Protein AF-A0A2N1QKP7-F1 (afdb_monomer)

Nearest PDB structures (foldseek):
  3ze3-assembly1_F  TM=6.099E-01  e=9.814E+00  Escherichia coli K-12

Structure (mmCIF, N/CA/C/O backbone):
data_AF-A0A2N1QKP7-F1
#
_entry.id   AF-A0A2N1QKP7-F1
#
loop_
_atom_site.group_PDB
_atom_site.id
_atom_site.type_symbol
_atom_site.label_atom_id
_atom_site.label_alt_id
_atom_site.label_comp_id
_atom_site.label_asym_id
_atom_site.label_entity_id
_atom_site.label_seq_id
_atom_site.pdbx_PDB_ins_code
_atom_site.Cartn_x
_atom_site.Cartn_y
_atom_site.Cartn_z
_atom_site.occupancy
_atom_site.B_iso_or_equiv
_atom_site.auth_seq_id
_atom_site.auth_comp_id
_atom_site.auth_asym_id
_atom_site.auth_atom_id
_atom_site.pdbx_PDB_model_num
ATOM 1 N N . MET A 1 1 ? 14.210 6.084 -31.888 1.00 51.56 1 MET A N 1
ATOM 2 C CA . MET A 1 1 ? 13.462 5.767 -30.653 1.00 51.56 1 MET A CA 1
ATOM 3 C C . MET A 1 1 ? 13.916 4.397 -30.140 1.00 51.56 1 MET A C 1
ATOM 5 O O . MET A 1 1 ? 13.361 3.416 -30.594 1.00 51.56 1 MET A O 1
ATOM 9 N N . SER A 1 2 ? 14.962 4.280 -29.303 1.00 54.81 2 SER A N 1
ATOM 10 C CA . SER A 1 2 ? 15.483 2.942 -28.909 1.00 54.81 2 SER A CA 1
ATOM 11 C C . SER A 1 2 ? 15.898 2.773 -27.442 1.00 54.81 2 SER A C 1
ATOM 13 O O . SER A 1 2 ? 15.851 1.664 -26.931 1.00 54.81 2 SER A O 1
ATOM 15 N N . PHE A 1 3 ? 16.244 3.838 -26.711 1.00 67.38 3 PHE A N 1
ATOM 16 C CA . PHE A 1 3 ? 16.706 3.694 -25.321 1.00 67.38 3 PHE A CA 1
ATOM 17 C C . PHE A 1 3 ? 15.594 3.253 -24.348 1.00 67.38 3 PHE A C 1
ATOM 19 O O . PHE A 1 3 ? 15.795 2.381 -23.507 1.00 67.38 3 PHE A O 1
ATOM 26 N N . VAL A 1 4 ? 14.392 3.816 -24.498 1.00 69.12 4 VAL A N 1
ATOM 27 C CA . VAL A 1 4 ? 13.243 3.549 -23.613 1.00 69.12 4 VAL A CA 1
ATOM 28 C C . VAL A 1 4 ? 12.749 2.102 -23.727 1.00 69.12 4 VAL A C 1
ATOM 30 O O . VAL A 1 4 ? 12.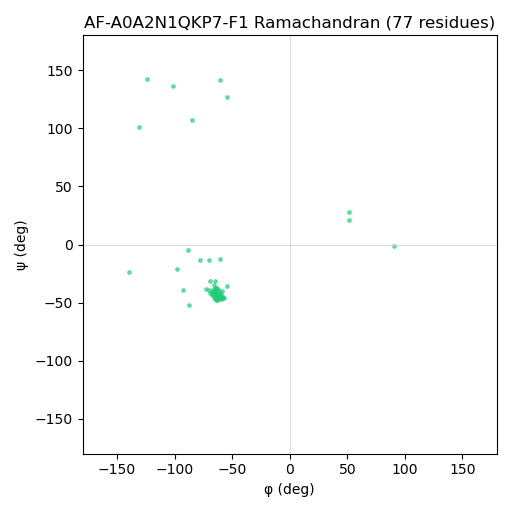346 1.504 -22.730 1.00 69.12 4 VAL A O 1
ATOM 33 N N . GLU A 1 5 ? 12.804 1.510 -24.921 1.00 65.56 5 GLU A N 1
ATOM 34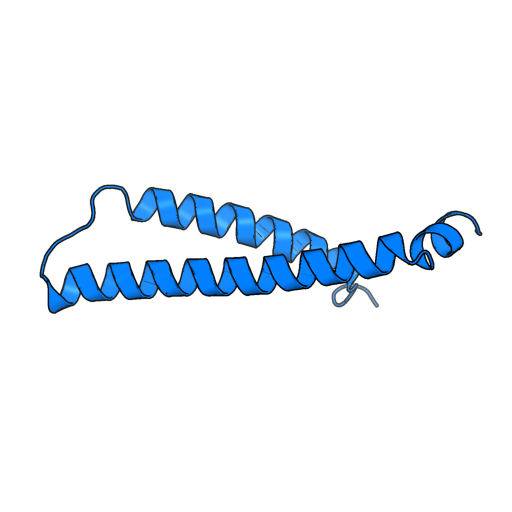 C CA . GLU A 1 5 ? 12.384 0.122 -25.140 1.00 65.56 5 GLU A CA 1
ATOM 35 C C . G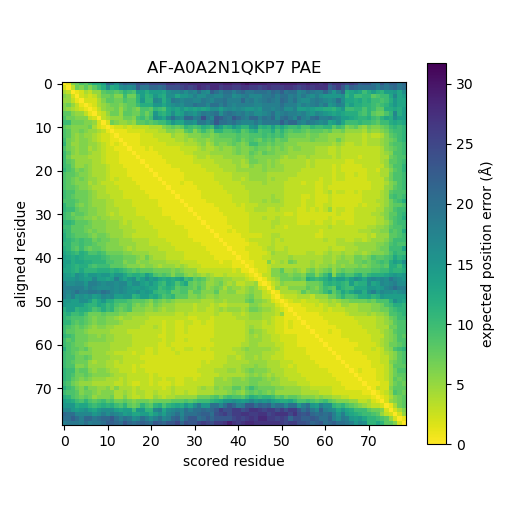LU A 1 5 ? 13.384 -0.874 -24.550 1.00 65.56 5 GLU A C 1
ATOM 37 O O . GLU A 1 5 ? 12.978 -1.839 -23.900 1.00 65.56 5 GLU A O 1
ATOM 42 N N . THR A 1 6 ? 14.684 -0.588 -24.660 1.00 67.50 6 THR A N 1
ATOM 43 C CA . THR A 1 6 ? 15.733 -1.386 -24.016 1.00 67.50 6 THR A CA 1
ATOM 44 C C . THR A 1 6 ? 15.558 -1.400 -22.497 1.00 67.50 6 THR A C 1
ATOM 46 O O . THR A 1 6 ? 15.562 -2.473 -21.891 1.00 67.50 6 THR A O 1
ATOM 49 N N . VAL A 1 7 ? 15.294 -0.238 -21.882 1.00 72.12 7 VAL A N 1
ATOM 50 C CA . VAL A 1 7 ? 15.012 -0.127 -20.438 1.00 72.12 7 VAL A CA 1
ATOM 51 C C . VAL A 1 7 ? 13.738 -0.887 -20.055 1.00 72.12 7 VAL A C 1
ATOM 53 O O . VAL A 1 7 ? 13.736 -1.620 -19.066 1.00 72.12 7 VAL A O 1
ATOM 56 N N . ARG A 1 8 ? 12.676 -0.796 -20.864 1.00 67.62 8 ARG A N 1
ATOM 57 C CA . ARG A 1 8 ? 11.415 -1.527 -20.648 1.00 67.62 8 ARG A CA 1
ATOM 58 C C . ARG A 1 8 ? 11.579 -3.048 -20.759 1.00 67.62 8 ARG A C 1
ATOM 60 O O . ARG A 1 8 ? 10.866 -3.789 -20.084 1.00 67.62 8 ARG A O 1
ATOM 67 N N . SER A 1 9 ? 12.500 -3.520 -21.598 1.00 69.19 9 SER A N 1
ATOM 68 C CA . SER A 1 9 ? 12.768 -4.952 -21.791 1.00 69.19 9 SER A CA 1
ATOM 69 C C . SER A 1 9 ? 13.618 -5.578 -20.675 1.00 69.19 9 SER A 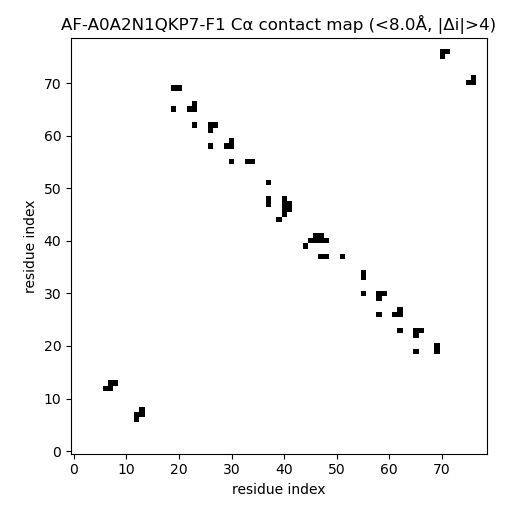C 1
ATOM 71 O O . SER A 1 9 ? 13.669 -6.807 -20.565 1.00 69.19 9 SER A O 1
ATOM 73 N N . SER A 1 10 ? 14.236 -4.748 -19.824 1.00 85.38 10 SER A N 1
ATOM 74 C CA . SER A 1 10 ? 15.089 -5.190 -18.722 1.00 85.38 10 SER A CA 1
ATOM 75 C C . SER A 1 10 ? 14.328 -6.056 -17.714 1.00 85.38 10 SER A C 1
ATOM 77 O O . SER A 1 10 ? 13.178 -5.784 -17.355 1.00 85.38 10 SER A O 1
ATOM 79 N N . LEU A 1 11 ? 15.001 -7.087 -17.198 1.00 82.62 11 LEU A N 1
ATOM 80 C CA . LEU A 1 11 ? 14.498 -7.934 -16.111 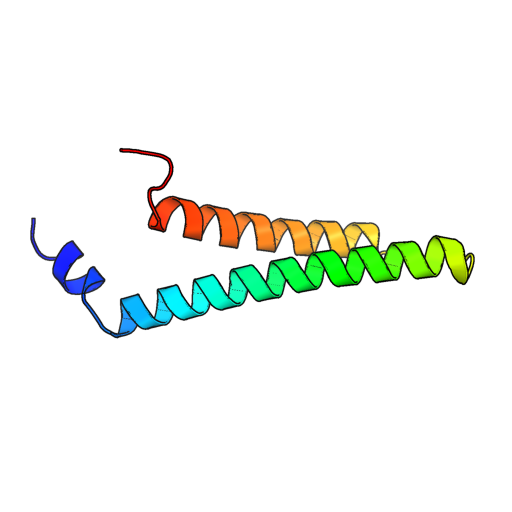1.00 82.62 11 LEU A CA 1
ATOM 81 C C . LEU A 1 11 ? 14.091 -7.111 -14.882 1.00 82.62 11 LEU A C 1
ATOM 83 O O . LEU A 1 11 ? 13.084 -7.424 -14.247 1.00 82.62 11 LEU A O 1
ATOM 87 N N . VAL A 1 12 ? 14.821 -6.028 -14.597 1.00 87.31 12 VAL A N 1
ATOM 88 C CA . VAL A 1 12 ? 14.529 -5.113 -13.484 1.00 87.31 12 VAL A CA 1
ATOM 89 C C . VAL A 1 12 ? 13.159 -4.465 -13.661 1.00 87.31 12 VAL A C 1
ATOM 91 O O . VAL A 1 12 ? 12.380 -4.407 -12.715 1.00 87.31 12 VAL A O 1
ATOM 94 N N . TRP A 1 13 ? 12.823 -4.044 -14.883 1.00 86.12 13 TRP A N 1
ATOM 95 C CA . TRP A 1 13 ? 11.538 -3.414 -15.177 1.00 86.12 13 TRP A CA 1
ATOM 96 C C . TRP A 1 13 ? 10.377 -4.396 -14.990 1.00 86.12 13 TRP A C 1
ATOM 98 O O . TRP A 1 13 ? 9.398 -4.092 -14.311 1.00 86.12 13 TRP A O 1
ATOM 108 N N . LYS A 1 14 ? 10.513 -5.623 -15.509 1.00 85.38 14 LYS A N 1
ATOM 109 C CA . LYS A 1 14 ? 9.509 -6.688 -15.325 1.00 85.38 14 LYS A CA 1
ATOM 110 C C . LYS A 1 14 ? 9.318 -7.055 -13.852 1.00 85.38 14 LYS A C 1
ATOM 112 O O . LYS A 1 14 ? 8.185 -7.270 -13.419 1.00 85.38 14 LYS A O 1
ATOM 117 N N . PHE A 1 15 ? 10.406 -7.112 -13.084 1.00 91.25 15 PHE A N 1
ATOM 118 C CA . PHE A 1 15 ? 10.349 -7.355 -11.646 1.00 91.25 15 PHE A CA 1
ATOM 119 C C . PHE A 1 15 ? 9.619 -6.225 -10.911 1.00 91.25 15 PHE A C 1
ATOM 121 O O . PHE A 1 15 ? 8.699 -6.501 -10.141 1.00 91.25 15 PHE A O 1
ATOM 128 N N . LEU A 1 16 ? 9.961 -4.967 -11.205 1.00 89.75 16 LEU A N 1
ATOM 129 C CA . LEU A 1 16 ? 9.338 -3.792 -10.594 1.00 89.75 16 LEU A CA 1
ATOM 130 C C . LEU A 1 16 ? 7.825 -3.750 -10.852 1.00 89.75 16 LEU A C 1
ATOM 132 O O . LEU A 1 16 ? 7.046 -3.477 -9.944 1.00 89.75 16 LEU A O 1
ATOM 136 N N . LEU A 1 17 ? 7.394 -4.105 -12.064 1.00 88.94 17 LEU A N 1
ATOM 137 C CA . LEU A 1 17 ? 5.976 -4.192 -12.419 1.00 88.94 17 LEU A CA 1
ATOM 138 C C . LEU A 1 17 ? 5.245 -5.307 -11.677 1.00 88.94 17 LEU A C 1
ATOM 140 O O . LEU A 1 17 ? 4.110 -5.124 -11.235 1.00 88.94 17 LEU A O 1
ATOM 144 N N . LYS A 1 18 ? 5.883 -6.473 -11.529 1.00 90.19 18 LYS A N 1
ATOM 145 C CA . LYS A 1 18 ? 5.314 -7.584 -10.762 1.00 90.19 18 LYS A CA 1
ATOM 146 C C . LYS A 1 18 ? 5.177 -7.205 -9.286 1.00 90.19 18 LYS A C 1
ATOM 148 O O . LYS A 1 18 ? 4.149 -7.508 -8.683 1.00 90.19 18 LYS A O 1
ATOM 153 N N . LEU A 1 19 ? 6.169 -6.501 -8.740 1.00 92.69 19 LEU A N 1
ATOM 154 C CA . LEU A 1 19 ? 6.128 -5.948 -7.389 1.00 92.69 19 LEU A CA 1
ATOM 155 C C . LEU A 1 19 ? 5.008 -4.910 -7.245 1.00 92.69 19 LEU A C 1
ATOM 157 O O . LEU A 1 19 ? 4.208 -5.016 -6.323 1.00 92.69 19 LEU A O 1
ATOM 161 N N . GLN A 1 20 ? 4.884 -3.964 -8.177 1.00 91.81 20 GLN A N 1
ATOM 162 C CA . GLN A 1 20 ? 3.819 -2.957 -8.164 1.00 91.81 20 GLN A CA 1
ATOM 163 C C . GLN A 1 20 ? 2.425 -3.595 -8.217 1.00 91.81 20 GLN A C 1
ATOM 165 O O . GLN A 1 20 ? 1.541 -3.207 -7.456 1.00 91.81 20 GLN A O 1
ATOM 170 N N . LYS A 1 21 ? 2.234 -4.617 -9.061 1.00 92.00 21 LYS A N 1
ATOM 171 C CA . LYS A 1 21 ? 0.980 -5.379 -9.120 1.00 92.00 21 LYS A CA 1
ATOM 172 C C . LYS A 1 21 ? 0.690 -6.107 -7.804 1.00 92.00 21 LYS A C 1
ATOM 174 O O . LYS A 1 21 ? -0.450 -6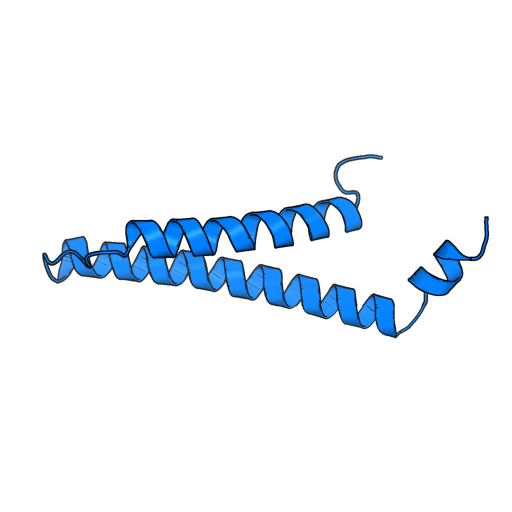.109 -7.352 1.00 92.00 21 LYS A O 1
ATOM 179 N N . ALA A 1 22 ? 1.704 -6.703 -7.174 1.00 94.25 22 ALA A N 1
ATOM 180 C CA . ALA A 1 22 ? 1.548 -7.345 -5.871 1.00 94.25 22 ALA A CA 1
ATOM 181 C C . ALA A 1 22 ? 1.173 -6.331 -4.776 1.00 94.25 22 ALA A C 1
ATOM 183 O O . ALA A 1 22 ? 0.250 -6.585 -4.005 1.00 94.25 22 ALA A O 1
ATOM 184 N N . LEU A 1 23 ? 1.827 -5.164 -4.752 1.00 93.56 23 LEU A N 1
ATOM 185 C CA . LEU A 1 23 ? 1.516 -4.077 -3.820 1.00 93.56 23 LEU A CA 1
ATOM 186 C C . LEU A 1 23 ? 0.098 -3.534 -4.016 1.00 93.56 23 LEU A C 1
ATOM 188 O O . LEU A 1 23 ? -0.573 -3.258 -3.028 1.00 93.56 23 LEU A O 1
ATOM 192 N N . LEU A 1 24 ? -0.379 -3.433 -5.260 1.00 93.88 24 LEU A N 1
ATOM 193 C CA . LEU A 1 24 ? -1.751 -3.022 -5.568 1.00 93.88 24 LEU A CA 1
ATOM 194 C C . LEU A 1 24 ? -2.791 -3.994 -4.992 1.00 93.88 24 LEU A C 1
ATOM 196 O O . LEU A 1 24 ? -3.778 -3.572 -4.392 1.00 93.88 24 LEU A O 1
ATOM 200 N N . VAL A 1 25 ? -2.578 -5.301 -5.167 1.00 94.44 25 VAL A N 1
ATOM 201 C CA . VAL A 1 25 ? -3.487 -6.327 -4.631 1.00 94.44 25 VAL A CA 1
ATOM 202 C C . VAL A 1 25 ? -3.443 -6.336 -3.104 1.00 94.44 25 VAL A C 1
ATOM 204 O O . VAL A 1 25 ? -4.490 -6.403 -2.460 1.00 94.44 25 VAL A O 1
ATOM 207 N N . LEU A 1 26 ? -2.247 -6.228 -2.520 1.00 94.81 26 LEU A N 1
ATOM 208 C CA . LEU A 1 26 ? -2.067 -6.218 -1.072 1.00 94.81 26 LEU A CA 1
ATOM 209 C C . LEU A 1 26 ? -2.730 -4.995 -0.427 1.00 94.81 26 LEU A C 1
ATOM 211 O O . LEU A 1 26 ? -3.454 -5.157 0.552 1.00 94.81 26 LEU A O 1
ATOM 215 N N . SER A 1 27 ? -2.537 -3.796 -0.986 1.00 93.50 27 SER A N 1
ATOM 216 C CA . SER A 1 27 ? -3.166 -2.572 -0.476 1.00 93.50 27 SER A CA 1
ATOM 217 C C . SER A 1 27 ? -4.688 -2.612 -0.622 1.00 93.50 27 SER A C 1
ATOM 219 O O . SER A 1 27 ? -5.399 -2.221 0.301 1.00 93.50 27 SER A O 1
ATOM 221 N N . SER A 1 28 ? -5.199 -3.169 -1.724 1.00 93.50 28 SER A N 1
ATOM 222 C CA . SER A 1 28 ? -6.640 -3.375 -1.924 1.00 93.50 28 SER A CA 1
ATOM 223 C C . SER A 1 28 ? -7.235 -4.317 -0.883 1.00 93.50 28 SER A C 1
ATOM 225 O O . SER A 1 28 ? -8.250 -3.996 -0.268 1.00 93.50 28 SER A O 1
ATOM 227 N N . CYS A 1 29 ? -6.578 -5.450 -0.628 1.00 95.44 29 CYS A N 1
ATOM 228 C CA . CYS A 1 29 ? -7.001 -6.385 0.411 1.00 95.44 29 CYS A CA 1
ATOM 229 C C . CYS A 1 29 ? -6.955 -5.735 1.802 1.00 95.44 29 CYS A C 1
ATOM 231 O O . CYS A 1 29 ? -7.896 -5.864 2.579 1.00 95.44 29 CYS A O 1
ATOM 233 N N . PHE A 1 30 ? -5.898 -4.975 2.094 1.00 93.38 30 PHE A N 1
ATOM 234 C CA . PHE A 1 30 ? -5.728 -4.281 3.367 1.00 93.38 30 PHE A CA 1
ATOM 235 C C . PHE A 1 30 ? -6.854 -3.276 3.651 1.00 93.38 30 PHE A C 1
ATOM 237 O O . PHE A 1 30 ? -7.431 -3.303 4.737 1.00 93.38 30 PHE A O 1
ATOM 244 N N . VAL A 1 31 ? -7.225 -2.444 2.670 1.00 93.81 31 VAL A N 1
ATOM 245 C CA . VAL A 1 31 ? -8.337 -1.486 2.812 1.00 93.81 31 VAL A CA 1
ATOM 246 C C . VAL A 1 31 ? -9.659 -2.213 3.070 1.00 93.81 31 VAL A C 1
ATOM 248 O O . VAL A 1 31 ? -10.399 -1.835 3.977 1.00 93.81 31 VAL A O 1
ATOM 251 N N . VAL A 1 32 ? -9.938 -3.289 2.325 1.00 94.56 32 VAL A N 1
ATOM 252 C CA . VAL A 1 32 ? -11.155 -4.095 2.521 1.00 94.56 32 VAL A CA 1
ATOM 253 C C . VAL A 1 32 ? -11.187 -4.713 3.918 1.00 94.56 32 VAL A C 1
ATOM 255 O O . VAL A 1 32 ? -12.212 -4.633 4.592 1.00 94.56 32 VAL A O 1
ATOM 258 N N . LEU A 1 33 ? -10.074 -5.279 4.388 1.00 94.12 33 LEU A N 1
ATOM 259 C CA . LEU A 1 33 ? -9.993 -5.885 5.716 1.00 94.12 33 LEU A CA 1
ATOM 260 C C . LEU A 1 33 ? -10.238 -4.864 6.828 1.00 94.12 33 LEU A C 1
ATOM 262 O O . LEU A 1 33 ? -11.026 -5.148 7.729 1.00 94.12 33 LEU A O 1
ATOM 266 N N . ILE A 1 34 ? -9.633 -3.674 6.757 1.00 92.06 34 ILE A N 1
ATOM 267 C CA . ILE A 1 34 ? -9.882 -2.621 7.753 1.00 92.06 34 ILE A CA 1
ATOM 268 C C . ILE A 1 34 ? -11.355 -2.212 7.740 1.00 92.06 34 ILE A C 1
ATOM 270 O O . ILE A 1 34 ? -11.954 -2.076 8.805 1.00 92.06 34 ILE A O 1
ATOM 274 N N . MET A 1 35 ? -11.963 -2.069 6.560 1.00 91.12 35 MET A N 1
ATOM 275 C CA . MET A 1 35 ? -13.387 -1.744 6.454 1.00 91.12 35 MET A CA 1
ATOM 276 C C . MET A 1 35 ? -14.274 -2.837 7.051 1.00 91.12 35 MET A C 1
ATOM 278 O O . MET A 1 35 ? -15.188 -2.529 7.814 1.00 91.12 35 MET A O 1
ATOM 282 N N . CYS A 1 36 ? -13.980 -4.111 6.787 1.00 92.75 36 CYS A N 1
ATOM 283 C CA . CYS A 1 36 ? -14.689 -5.227 7.409 1.00 92.75 36 CYS A CA 1
ATOM 284 C C . CYS A 1 36 ? -14.553 -5.207 8.936 1.00 92.75 36 CYS A C 1
ATOM 286 O O . CYS A 1 36 ? -15.547 -5.374 9.638 1.00 92.75 36 CYS A O 1
ATOM 288 N N . VAL A 1 37 ? -13.347 -4.972 9.458 1.00 90.31 37 VAL A N 1
ATOM 289 C CA . VAL A 1 37 ? -13.082 -4.888 10.903 1.00 90.31 37 VAL A CA 1
ATOM 290 C C . VAL A 1 37 ? -13.827 -3.707 11.532 1.00 90.31 37 VAL A C 1
ATOM 292 O O . VAL A 1 37 ? -14.476 -3.887 12.562 1.00 90.31 37 VAL A O 1
ATOM 295 N N . ALA A 1 38 ? -13.814 -2.534 10.894 1.00 88.88 38 ALA A N 1
ATOM 296 C CA . ALA A 1 38 ? -14.541 -1.350 11.350 1.00 88.88 38 ALA A CA 1
ATOM 297 C C . ALA A 1 38 ? -16.053 -1.613 11.443 1.00 88.88 38 ALA A C 1
ATOM 299 O O . ALA A 1 38 ? -16.686 -1.318 12.457 1.00 88.88 38 ALA A O 1
ATOM 300 N N . VAL A 1 39 ? -16.624 -2.242 10.412 1.00 90.50 39 VAL A N 1
ATOM 301 C CA . VAL A 1 39 ? -18.037 -2.645 10.371 1.00 90.50 39 VAL A CA 1
ATOM 302 C C . VAL A 1 39 ? -18.338 -3.677 11.464 1.00 90.50 39 VAL A C 1
ATOM 304 O O . VAL A 1 39 ? -19.303 -3.515 12.211 1.00 90.50 39 VAL A O 1
ATOM 307 N N . LEU A 1 40 ? -17.507 -4.710 11.624 1.00 91.25 40 LEU A N 1
ATOM 308 C CA . LEU A 1 40 ? -17.698 -5.726 12.665 1.00 91.25 40 LEU A CA 1
ATOM 309 C C . LEU A 1 40 ? -17.677 -5.119 14.072 1.00 91.25 40 LEU A C 1
ATOM 311 O O . LEU A 1 40 ? -18.555 -5.423 14.877 1.00 91.25 40 LEU A O 1
ATOM 315 N N . LEU A 1 41 ? -16.727 -4.234 14.371 1.00 89.00 41 LEU A N 1
ATOM 316 C CA . LEU A 1 41 ? -16.642 -3.564 15.674 1.00 89.00 41 LEU A CA 1
ATOM 317 C C . LEU A 1 41 ? -17.863 -2.692 15.949 1.00 89.00 41 LEU A C 1
ATOM 319 O O . LEU A 1 41 ? -18.477 -2.803 17.016 1.00 89.00 41 LEU A O 1
ATOM 323 N N . ARG A 1 42 ? -18.297 -1.934 14.943 1.00 88.00 42 ARG A N 1
ATOM 324 C CA . ARG A 1 42 ? -19.461 -1.061 15.058 1.00 88.00 42 ARG A CA 1
ATOM 325 C C . ARG A 1 42 ? -20.761 -1.831 15.287 1.00 88.00 42 ARG A C 1
ATOM 327 O O . ARG A 1 42 ? -21.570 -1.434 16.127 1.00 88.00 42 ARG A O 1
ATOM 334 N N . TYR A 1 43 ? -20.984 -2.925 14.559 1.00 90.50 43 TYR A N 1
ATOM 335 C CA . TYR A 1 43 ? -22.266 -3.638 14.607 1.00 90.50 43 TYR A CA 1
ATOM 336 C C . TYR A 1 43 ? -22.310 -4.776 15.632 1.00 90.50 43 TYR A C 1
ATOM 338 O O . TYR A 1 43 ? -23.340 -4.931 16.294 1.00 90.50 43 TYR A O 1
ATOM 346 N N . VAL A 1 44 ? -21.226 -5.543 15.790 1.00 90.12 44 VAL A N 1
ATOM 347 C CA . VAL A 1 44 ? -21.164 -6.709 16.693 1.00 90.12 44 VAL A CA 1
ATOM 348 C C . VAL A 1 44 ? -20.758 -6.287 18.100 1.00 90.12 44 VAL A C 1
ATOM 350 O O . VAL A 1 44 ? -21.455 -6.596 19.061 1.00 90.12 44 VAL A O 1
ATOM 353 N N . PHE A 1 45 ? -19.658 -5.542 18.222 1.00 86.62 45 PHE A N 1
ATOM 354 C CA . PHE A 1 45 ? -19.104 -5.137 19.519 1.00 86.62 45 PHE A CA 1
ATOM 355 C C . PHE A 1 45 ? -19.690 -3.823 20.048 1.00 86.62 45 PHE A C 1
ATOM 357 O O . PHE A 1 45 ? -19.368 -3.420 21.166 1.00 86.62 45 PHE A O 1
ATOM 364 N N . LYS A 1 46 ? -20.546 -3.153 19.255 1.00 84.38 46 LYS A N 1
ATOM 365 C CA . LYS A 1 46 ? -21.196 -1.872 19.592 1.00 84.38 46 LYS A CA 1
ATOM 366 C C . LYS A 1 46 ? -20.199 -0.805 20.063 1.00 84.38 46 LYS A C 1
ATOM 368 O O . LYS A 1 46 ? -20.550 0.073 20.845 1.00 84.38 46 LYS A O 1
ATOM 373 N N . THR A 1 47 ? -18.961 -0.903 19.593 1.00 82.12 47 THR A N 1
ATOM 374 C CA . THR A 1 47 ? -17.844 -0.041 19.971 1.00 82.12 47 THR A CA 1
ATOM 375 C C . THR A 1 47 ? -17.278 0.573 18.705 1.00 82.12 47 THR A C 1
ATOM 377 O O . THR A 1 47 ? -17.214 -0.084 17.666 1.00 82.12 47 THR A O 1
ATOM 380 N N . ASP A 1 48 ? -16.875 1.833 18.791 1.00 80.44 48 ASP A N 1
ATOM 381 C CA . ASP A 1 48 ? -16.221 2.535 17.695 1.00 80.44 48 ASP A CA 1
ATOM 382 C C . ASP A 1 48 ? -14.707 2.582 17.943 1.00 80.44 48 ASP A C 1
ATOM 384 O O . ASP A 1 48 ? -14.270 2.801 19.078 1.00 80.44 48 ASP A O 1
ATOM 388 N N . LEU A 1 49 ? -13.901 2.331 16.905 1.00 80.00 49 LEU A N 1
ATOM 389 C CA . LEU A 1 49 ? -12.461 2.567 16.998 1.00 80.00 49 LEU A CA 1
ATOM 390 C C . LEU A 1 49 ? -12.181 4.023 16.675 1.00 80.00 49 LEU A C 1
ATOM 392 O O . LEU A 1 49 ? -12.177 4.426 15.514 1.00 80.00 49 LEU A O 1
ATOM 396 N N . PHE A 1 50 ? -11.845 4.775 17.717 1.00 81.25 50 PHE A N 1
ATOM 397 C CA . PHE A 1 50 ? -11.348 6.129 17.562 1.00 81.25 50 PHE A CA 1
ATOM 398 C C . PHE A 1 50 ? -10.136 6.150 16.619 1.00 81.25 50 PHE A C 1
ATOM 400 O O . PHE A 1 50 ? -9.169 5.413 16.824 1.00 81.25 50 PHE A O 1
ATOM 407 N N . GLY A 1 51 ? -10.189 6.989 15.585 1.00 82.88 51 GLY A N 1
ATOM 408 C CA . GLY A 1 51 ? -9.102 7.131 14.618 1.00 82.88 51 GLY A CA 1
ATOM 409 C C . GLY A 1 51 ? -9.180 6.208 13.394 1.00 82.88 51 GLY A C 1
ATOM 410 O O . GLY A 1 51 ? -8.285 6.242 12.546 1.00 82.88 51 GLY A O 1
ATOM 411 N N . ILE A 1 52 ? -10.187 5.326 13.292 1.00 87.50 52 ILE A N 1
ATOM 412 C CA . ILE A 1 52 ? -10.249 4.368 12.175 1.00 87.50 52 ILE A CA 1
ATOM 413 C C . ILE A 1 52 ? -10.548 5.047 10.837 1.00 87.50 52 ILE A C 1
ATOM 415 O O . ILE A 1 52 ? -10.056 4.599 9.802 1.00 87.50 52 ILE A O 1
ATOM 419 N N . GLU A 1 53 ? -11.307 6.143 10.854 1.00 86.19 53 GLU A N 1
ATOM 420 C CA . GLU A 1 53 ? -11.641 6.915 9.657 1.00 86.19 53 GLU A CA 1
ATOM 421 C C . GLU A 1 53 ? -10.377 7.517 9.030 1.00 86.19 53 GLU A C 1
ATOM 423 O O . GLU A 1 53 ? -10.142 7.358 7.829 1.00 86.19 53 GLU A O 1
ATOM 428 N N . GLU A 1 54 ? -9.497 8.107 9.838 1.00 91.62 54 GLU A N 1
ATOM 429 C CA . GLU A 1 54 ? -8.231 8.678 9.383 1.00 91.62 54 GLU A CA 1
ATOM 430 C C . GLU A 1 54 ? -7.297 7.602 8.815 1.00 91.62 54 GLU A C 1
ATOM 432 O O . GLU A 1 54 ? -6.702 7.792 7.750 1.00 91.62 54 GLU A O 1
ATOM 437 N N . ILE A 1 55 ? -7.201 6.443 9.476 1.00 90.38 55 ILE A N 1
ATOM 438 C CA . ILE A 1 55 ? -6.360 5.324 9.018 1.00 90.38 55 ILE A CA 1
ATOM 439 C C . ILE A 1 55 ? -6.838 4.811 7.654 1.00 90.38 55 ILE A C 1
ATOM 441 O O . ILE A 1 55 ? -6.021 4.556 6.763 1.00 90.38 55 ILE A O 1
ATOM 445 N N . VAL A 1 56 ? -8.152 4.680 7.468 1.00 90.62 56 VAL A N 1
ATOM 446 C CA . VAL A 1 56 ? -8.746 4.207 6.209 1.00 90.62 56 VAL A CA 1
ATOM 447 C C . VAL A 1 56 ? -8.498 5.201 5.085 1.00 90.62 56 VAL A C 1
ATOM 449 O O . VAL A 1 56 ? -8.123 4.784 3.988 1.00 90.62 56 VAL A O 1
ATOM 452 N N . VAL A 1 57 ? -8.649 6.501 5.345 1.00 91.31 57 VAL A N 1
ATOM 453 C CA . VAL A 1 57 ? -8.381 7.547 4.348 1.00 91.31 57 VAL A CA 1
ATOM 454 C C . VAL A 1 57 ? -6.912 7.526 3.919 1.00 91.31 57 VAL A C 1
ATOM 456 O O . VAL A 1 57 ? -6.625 7.561 2.721 1.00 91.31 57 VAL A O 1
ATOM 459 N N . ILE A 1 58 ? -5.975 7.385 4.861 1.00 92.88 58 ILE A N 1
ATOM 460 C CA . ILE A 1 58 ? -4.540 7.278 4.549 1.00 92.88 58 ILE A CA 1
ATOM 461 C C . ILE A 1 58 ? -4.248 6.000 3.743 1.00 92.88 58 ILE A C 1
ATOM 463 O O . ILE A 1 58 ? -3.491 6.040 2.770 1.00 92.88 58 ILE A O 1
ATOM 467 N N . ALA A 1 59 ? -4.861 4.868 4.096 1.00 91.50 59 ALA A N 1
ATOM 468 C CA . ALA A 1 59 ? -4.695 3.618 3.353 1.00 91.50 59 ALA A CA 1
ATOM 469 C C . ALA A 1 59 ? -5.261 3.715 1.922 1.00 91.50 59 ALA A C 1
ATOM 471 O O . ALA A 1 59 ? -4.610 3.293 0.960 1.00 91.50 59 ALA A O 1
ATOM 472 N N . ALA A 1 60 ? -6.439 4.323 1.766 1.00 91.88 60 ALA A N 1
ATOM 473 C CA . ALA A 1 60 ? -7.076 4.563 0.474 1.00 91.88 60 ALA A CA 1
ATOM 474 C C . ALA A 1 60 ? -6.256 5.520 -0.406 1.00 91.88 60 ALA A C 1
ATOM 476 O O . ALA A 1 60 ? -6.143 5.302 -1.613 1.00 91.88 60 ALA A O 1
ATOM 477 N N . PHE A 1 61 ? 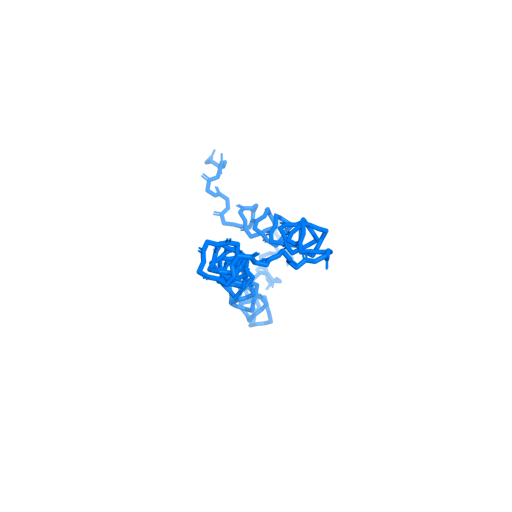-5.625 6.534 0.191 1.00 93.81 61 PHE A N 1
ATOM 478 C CA . PHE A 1 61 ? -4.743 7.470 -0.506 1.00 93.81 61 PHE A CA 1
ATOM 479 C C . PHE A 1 61 ? -3.553 6.761 -1.168 1.00 93.81 61 PHE A C 1
ATOM 481 O O . PHE A 1 61 ? -3.279 6.960 -2.354 1.00 93.81 61 PHE A O 1
ATOM 488 N N . TRP A 1 62 ? -2.884 5.862 -0.443 1.00 92.81 62 TRP A N 1
ATOM 489 C CA . TRP A 1 62 ? -1.782 5.077 -1.007 1.00 92.81 62 TRP A CA 1
ATOM 490 C C . TRP A 1 62 ? -2.246 4.091 -2.080 1.00 92.81 62 TRP A C 1
ATOM 492 O O . TRP A 1 62 ? -1.591 3.961 -3.117 1.00 92.81 62 TRP A O 1
ATOM 502 N N . LEU A 1 63 ? -3.391 3.434 -1.876 1.00 93.50 63 LEU A N 1
ATOM 503 C CA . LEU A 1 63 ? -3.997 2.565 -2.886 1.00 93.50 63 LEU A CA 1
ATOM 504 C C . LEU A 1 63 ? -4.265 3.331 -4.186 1.00 93.50 63 LEU A C 1
ATOM 506 O O . LEU A 1 63 ? -3.904 2.847 -5.262 1.00 93.50 63 LEU A O 1
ATOM 510 N N . TYR A 1 64 ? -4.834 4.534 -4.089 1.00 92.62 64 TYR A N 1
ATOM 511 C CA . TYR A 1 64 ? -5.142 5.378 -5.241 1.00 92.62 64 TYR A CA 1
ATOM 512 C C . TYR A 1 64 ? -3.898 5.700 -6.075 1.00 92.62 64 TYR A C 1
ATOM 514 O O . TYR A 1 64 ? -3.929 5.567 -7.302 1.00 92.62 64 TYR A O 1
ATOM 522 N N . PHE A 1 65 ? -2.779 6.061 -5.442 1.00 93.00 65 PHE A N 1
ATOM 523 C CA . PHE A 1 65 ? -1.546 6.349 -6.177 1.00 93.00 65 PHE A CA 1
ATOM 524 C C . PHE A 1 65 ? -0.937 5.122 -6.843 1.00 93.00 65 PHE A C 1
ATOM 526 O O . PHE A 1 65 ? -0.521 5.195 -8.003 1.00 93.00 65 PHE A O 1
ATOM 533 N N . ILE A 1 66 ? -0.898 3.988 -6.139 1.00 92.62 66 ILE A N 1
ATOM 534 C CA . ILE A 1 66 ? -0.356 2.741 -6.692 1.00 92.62 66 ILE A CA 1
ATOM 535 C C . ILE A 1 66 ? -1.208 2.291 -7.886 1.00 92.62 66 ILE A C 1
ATOM 537 O O . ILE A 1 66 ? -0.657 1.934 -8.933 1.00 92.62 66 ILE A O 1
ATOM 541 N N . GLY A 1 67 ? -2.536 2.366 -7.752 1.00 91.50 67 GLY A N 1
ATOM 542 C CA . GLY A 1 67 ? -3.496 2.034 -8.804 1.00 91.50 67 GLY A CA 1
ATOM 543 C C . GLY A 1 67 ? -3.393 2.960 -10.009 1.00 91.50 67 GLY A C 1
ATOM 544 O O . GLY A 1 67 ? -3.305 2.479 -11.136 1.00 91.50 67 GLY A O 1
ATOM 545 N N . SER A 1 68 ? -3.305 4.271 -9.781 1.00 90.56 68 SER A N 1
ATOM 546 C CA . SER A 1 68 ? -3.145 5.266 -10.850 1.00 90.56 68 SER A CA 1
ATOM 547 C C . SER A 1 68 ? -1.840 5.058 -11.623 1.00 90.56 68 SER A C 1
ATOM 549 O O . SER A 1 68 ? -1.842 5.035 -12.853 1.00 90.56 68 SER A O 1
ATOM 551 N N . SER A 1 69 ? -0.730 4.822 -10.916 1.00 90.31 69 SER A N 1
ATOM 552 C CA . SER A 1 69 ? 0.568 4.528 -11.535 1.00 90.31 69 SER A CA 1
ATOM 553 C C . 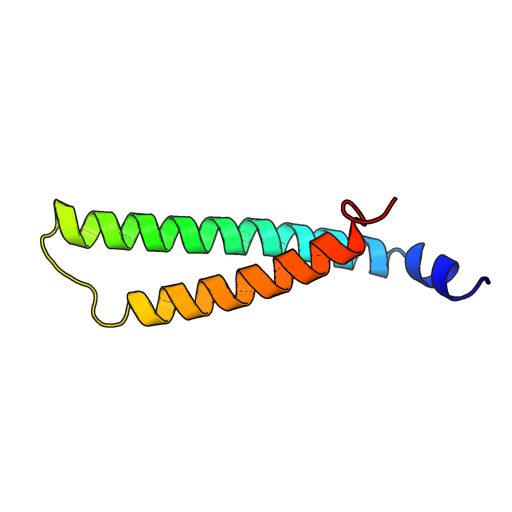SER A 1 69 ? 0.527 3.247 -12.381 1.00 90.31 69 SER A C 1
ATOM 555 O O . SER A 1 69 ? 1.013 3.227 -13.515 1.00 90.31 69 SER A O 1
ATOM 557 N N . TYR A 1 70 ? -0.109 2.185 -11.872 1.00 88.94 70 TYR A N 1
ATOM 558 C CA . TYR A 1 70 ? -0.229 0.921 -12.601 1.00 88.94 70 TYR A CA 1
ATOM 559 C C . TYR A 1 70 ? -1.171 1.040 -13.812 1.00 88.94 70 TYR A C 1
ATOM 561 O O . TYR A 1 70 ? -0.863 0.516 -14.882 1.00 88.94 70 TYR A O 1
ATOM 569 N N . GLY A 1 71 ? -2.275 1.780 -13.684 1.00 85.81 71 GLY A N 1
ATOM 570 C CA . GLY A 1 71 ? -3.235 2.012 -14.768 1.00 85.81 71 GLY A CA 1
ATOM 571 C C . GLY A 1 71 ? -2.644 2.793 -15.946 1.00 85.81 71 GLY A C 1
ATOM 572 O O . GLY A 1 71 ? -2.909 2.459 -17.101 1.00 85.81 71 GLY A O 1
ATOM 573 N N . VAL A 1 72 ? -1.777 3.777 -15.676 1.00 84.69 72 VAL A N 1
ATOM 574 C CA . VAL A 1 72 ? -1.021 4.487 -16.726 1.00 84.69 72 VAL A CA 1
ATOM 575 C C . VAL A 1 72 ? -0.041 3.544 -17.431 1.00 84.69 72 VAL A C 1
ATOM 577 O O . VAL A 1 72 ? 0.111 3.617 -18.652 1.00 84.69 72 VAL A O 1
ATOM 580 N N . TYR A 1 73 ? 0.607 2.634 -16.694 1.00 81.56 73 TYR A N 1
ATOM 581 C CA . TYR A 1 73 ? 1.511 1.645 -17.285 1.00 81.56 73 TYR A CA 1
ATOM 582 C C . TYR A 1 73 ? 0.788 0.666 -18.222 1.00 81.56 73 TYR A C 1
ATOM 584 O O . TYR A 1 73 ? 1.294 0.390 -19.314 1.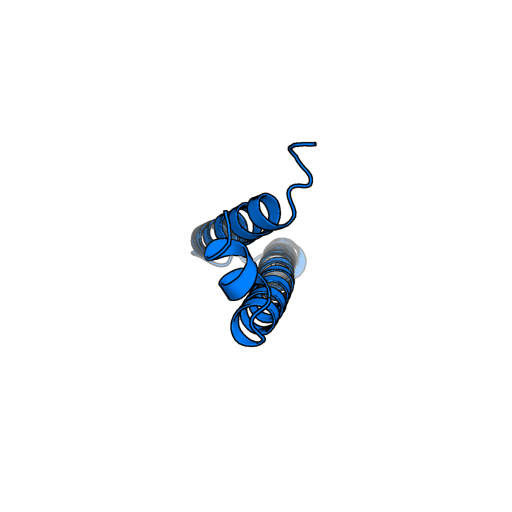00 81.56 73 TYR A O 1
ATOM 592 N N . ASP A 1 74 ? -0.374 0.157 -17.803 1.00 76.38 74 ASP A N 1
ATOM 593 C CA . ASP A 1 74 ? -1.162 -0.824 -18.560 1.00 76.38 74 ASP A CA 1
ATOM 594 C C . ASP A 1 74 ? -1.802 -0.216 -19.824 1.00 76.38 74 ASP A C 1
ATOM 596 O O . ASP A 1 74 ? -2.242 -0.938 -20.713 1.00 76.38 74 ASP A O 1
ATOM 600 N N . LYS A 1 75 ? -1.818 1.125 -19.938 1.00 70.25 75 LYS A N 1
ATOM 601 C CA . LYS A 1 75 ? -2.371 1.890 -21.073 1.00 70.25 75 LYS A CA 1
ATOM 602 C C . LYS A 1 75 ? -3.807 1.506 -21.448 1.00 70.25 75 LYS A C 1
ATOM 604 O O . LYS A 1 75 ? -4.263 1.834 -22.539 1.00 70.25 75 LYS A O 1
ATOM 609 N N . SER A 1 76 ? -4.566 0.899 -20.534 1.00 59.75 76 SER A N 1
ATOM 610 C CA . SER A 1 76 ? -5.951 0.488 -20.792 1.00 59.75 76 SER A CA 1
ATOM 611 C C . SER A 1 76 ? -6.880 1.664 -21.153 1.00 59.75 76 SER A C 1
ATOM 613 O O . SER A 1 76 ? -7.997 1.428 -21.606 1.00 59.75 76 SER A O 1
ATOM 615 N N . HIS A 1 77 ? -6.441 2.914 -20.952 1.00 54.50 77 HIS A N 1
ATOM 616 C CA . HIS A 1 77 ? -7.220 4.130 -21.193 1.00 54.50 77 HIS A CA 1
ATOM 617 C C . HIS A 1 77 ? -6.947 4.825 -22.543 1.00 54.50 77 HIS A C 1
ATOM 619 O O . HIS A 1 77 ? -7.795 5.583 -23.000 1.00 54.50 77 HIS A O 1
ATOM 625 N N . VAL A 1 78 ? -5.803 4.588 -23.199 1.00 54.38 78 VAL A N 1
ATOM 626 C CA . VAL A 1 78 ? -5.454 5.246 -24.475 1.00 54.38 78 VAL A CA 1
ATOM 627 C C . VAL A 1 78 ? -5.009 4.180 -25.471 1.00 54.38 78 VAL A C 1
ATOM 629 O O . VAL A 1 78 ? -3.885 3.681 -25.390 1.00 54.38 78 VAL A O 1
ATOM 632 N N . LYS A 1 79 ? -5.925 3.819 -26.375 1.00 47.22 79 LYS A N 1
ATOM 633 C CA . LYS A 1 79 ? -5.597 3.149 -27.638 1.00 47.22 79 LYS A CA 1
ATOM 634 C C . LYS A 1 79 ? -5.115 4.178 -28.648 1.00 47.22 79 LYS A C 1
ATOM 636 O O . LYS A 1 79 ? -5.707 5.279 -28.664 1.00 47.22 79 LYS A O 1
#

pLDDT: mean 84.78, std 11.65, range [47.22, 95.44]

Solvent-accessible surface area (backbone atoms only — not comparable to full-atom values): 4544 Å² total; per-residue (Å²): 141,61,68,69,57,56,55,60,69,32,69,66,44,55,50,51,51,54,50,52,53,50,50,43,53,51,43,52,50,49,51,52,50,53,51,51,50,53,51,45,33,46,71,74,67,69,40,80,68,86,66,49,67,61,53,49,52,54,49,49,53,55,39,50,54,49,45,52,56,50,47,62,71,69,38,82,84,63,133

Radius of gyration: 17.94 Å; Cα contacts (8 Å, |Δi|>4): 34; chains: 1; bounding box: 39×17×51 Å

Mean predicted aligned error: 7.0 Å

Secondary structure (DSSP, 8-state):
--HHHHHHHSHHHHHHHHHHHHHHHHHHHHHHHHHHHHHHHHHTS----TTHHHHHHHHHHHHHHHHHHHHHHHTTT--

Sequence (79 aa):
MSFVETVRSSLVWKFLLKLQKALLVLSSCFVVLIMCVAVLLRYVFKTDLFGIEEIVVIAAFWLYFIGSSYGVYDKSHVK

Foldseek 3Di:
DPPVVVVCPDPVNVVVLVVLVVVLVVLVVVLVVLVVVQVCCCPVVVDGDPCSVVVSVVSVVVSVVSVVVNCVVVCPPPD